Protein AF-A0A1E7LCH9-F1 (afdb_monomer_lite)

Sequence (111 aa):
MFNAGTGVTLRAWRVHLSAAVLSFVGFLLTGAGLTTALTAAASSAAVVLVCRSVLGAVAVLAVAVPRVPSGRIRTAIRDRELRTAFLPQRDPDAAGRPRPRAPGRRVATAA

Organism: NCBI:txid518642

Foldseek 3Di:
DPDPVVVVVVVVVVVVVVVVVVVVLVCCCVPVNDVSSVVVVVVVVVVVVVVVVVVVVVVVVVVVDDDDPPVVVVVVVVVVCVVPVDDPPDPCCPPPNHDDDDPDDDDDDDD

Structure (mmCIF, N/CA/C/O backbone):
data_AF-A0A1E7LCH9-F1
#
_entry.id   AF-A0A1E7LCH9-F1
#
loop_
_atom_site.group_PDB
_atom_site.id
_atom_site.type_symbol
_atom_site.label_atom_id
_atom_site.label_alt_id
_atom_site.label_comp_id
_atom_site.label_asym_id
_atom_site.label_entity_id
_atom_site.label_seq_id
_atom_site.pdbx_PDB_ins_code
_atom_site.Cartn_x
_atom_site.Cartn_y
_atom_site.Cartn_z
_atom_site.occupancy
_atom_site.B_iso_or_equiv
_atom_site.auth_seq_id
_atom_site.auth_comp_id
_atom_site.auth_asym_id
_atom_site.auth_atom_id
_atom_site.pdbx_PDB_model_num
ATOM 1 N N . MET A 1 1 ? 0.874 -20.888 10.000 1.00 43.94 1 MET A N 1
ATOM 2 C CA . MET A 1 1 ? 1.155 -21.489 8.677 1.00 43.94 1 MET A CA 1
ATOM 3 C C . MET A 1 1 ? 1.551 -20.382 7.712 1.00 43.94 1 MET A C 1
ATOM 5 O O . MET A 1 1 ? 0.687 -19.730 7.145 1.00 43.94 1 MET A O 1
ATOM 9 N N . PHE A 1 2 ? 2.851 -20.092 7.614 1.00 52.41 2 PHE A N 1
ATOM 10 C CA . PHE A 1 2 ? 3.386 -19.176 6.604 1.00 52.41 2 PHE A CA 1
ATOM 11 C C . PHE A 1 2 ? 3.363 -19.899 5.255 1.00 52.41 2 PHE A C 1
ATOM 13 O O . PHE A 1 2 ? 3.755 -21.059 5.156 1.00 52.41 2 PHE A O 1
ATOM 20 N N . ASN A 1 3 ? 2.811 -19.237 4.250 1.00 51.19 3 ASN A N 1
ATOM 21 C CA . ASN A 1 3 ? 2.404 -19.851 2.997 1.00 51.19 3 ASN A CA 1
ATOM 22 C C . ASN A 1 3 ? 3.646 -20.150 2.137 1.00 51.19 3 ASN A C 1
ATOM 24 O O . ASN A 1 3 ? 4.207 -19.239 1.537 1.00 51.19 3 ASN A O 1
ATOM 28 N N . ALA A 1 4 ? 4.104 -21.405 2.085 1.00 58.78 4 ALA A N 1
ATOM 29 C CA . ALA A 1 4 ? 5.305 -21.805 1.337 1.00 58.78 4 ALA A CA 1
ATOM 30 C C . ALA A 1 4 ? 5.254 -21.420 -0.161 1.00 58.78 4 ALA A C 1
ATOM 32 O O . ALA A 1 4 ? 6.293 -21.240 -0.796 1.00 58.78 4 ALA A O 1
ATOM 33 N N . GLY A 1 5 ? 4.051 -21.212 -0.712 1.00 58.06 5 GLY A N 1
ATOM 34 C CA . GLY A 1 5 ? 3.845 -20.777 -2.094 1.00 58.06 5 GLY A CA 1
ATOM 35 C C . GLY A 1 5 ? 4.300 -19.345 -2.403 1.00 58.06 5 GLY A C 1
ATOM 36 O O . GLY A 1 5 ? 4.680 -19.074 -3.540 1.00 58.06 5 GLY A O 1
ATOM 37 N N . THR A 1 6 ? 4.337 -18.427 -1.426 1.00 64.81 6 THR A N 1
ATOM 38 C CA . THR A 1 6 ? 4.736 -17.025 -1.685 1.00 64.81 6 THR A CA 1
ATOM 39 C C . THR A 1 6 ? 6.234 -16.875 -1.946 1.00 64.81 6 THR A C 1
ATOM 41 O O . THR A 1 6 ? 6.649 -15.969 -2.664 1.00 64.81 6 THR A O 1
ATOM 44 N N . GLY A 1 7 ? 7.060 -17.777 -1.408 1.00 68.19 7 GLY A N 1
ATOM 45 C CA . GLY A 1 7 ? 8.508 -17.758 -1.628 1.00 68.19 7 GLY A CA 1
ATOM 46 C C . GLY A 1 7 ? 8.896 -18.134 -3.061 1.00 68.19 7 GLY A C 1
ATOM 47 O O . GLY A 1 7 ? 9.787 -17.515 -3.648 1.00 68.19 7 GLY A O 1
ATOM 48 N N . VAL A 1 8 ? 8.203 -19.115 -3.647 1.00 74.94 8 VAL A N 1
ATOM 49 C CA . VAL A 1 8 ? 8.459 -19.589 -5.018 1.00 74.94 8 VAL A CA 1
ATOM 50 C C . VAL A 1 8 ? 8.017 -18.546 -6.045 1.00 74.94 8 VAL A C 1
ATOM 52 O O . VAL A 1 8 ? 8.775 -18.231 -6.964 1.00 74.94 8 VAL A O 1
ATOM 55 N N . THR A 1 9 ? 6.840 -17.943 -5.856 1.00 80.94 9 THR A N 1
ATOM 56 C CA . THR A 1 9 ? 6.324 -16.905 -6.762 1.00 80.94 9 THR A CA 1
ATOM 57 C C . THR A 1 9 ? 7.175 -15.640 -6.729 1.00 80.94 9 THR A C 1
ATOM 59 O O . THR A 1 9 ? 7.482 -15.089 -7.784 1.00 80.94 9 THR A O 1
ATOM 62 N N . LEU A 1 10 ? 7.639 -15.218 -5.548 1.00 82.06 10 LEU A N 1
ATOM 63 C CA . LEU A 1 10 ? 8.524 -14.061 -5.409 1.00 82.06 10 LEU A CA 1
ATOM 64 C C . LEU A 1 10 ? 9.877 -14.295 -6.099 1.00 82.06 10 LEU A C 1
ATOM 66 O O . LEU A 1 10 ? 10.412 -13.393 -6.743 1.00 82.06 10 LEU A O 1
ATOM 70 N N . ARG A 1 11 ? 10.437 -15.508 -5.995 1.00 86.62 11 ARG A N 1
ATOM 71 C CA . ARG A 1 11 ? 11.690 -15.867 -6.674 1.00 86.62 11 ARG A CA 1
ATOM 72 C C . ARG A 1 11 ? 11.524 -15.868 -8.193 1.00 86.62 11 ARG A C 1
ATOM 74 O O . ARG A 1 11 ? 12.375 -15.301 -8.872 1.00 86.62 11 ARG A O 1
ATOM 81 N N . ALA A 1 12 ? 10.435 -16.440 -8.706 1.00 86.00 12 ALA A N 1
ATOM 82 C CA . ALA A 1 12 ? 10.122 -16.420 -10.134 1.00 86.00 12 ALA A CA 1
ATOM 83 C C . ALA A 1 12 ? 9.975 -14.980 -10.650 1.00 86.00 12 ALA A C 1
ATOM 85 O O . ALA A 1 12 ? 10.644 -14.591 -11.605 1.00 86.00 12 ALA A O 1
ATOM 86 N N . TRP A 1 13 ? 9.202 -14.148 -9.948 1.00 86.25 13 TRP A N 1
ATOM 87 C CA . TRP A 1 13 ? 9.048 -12.728 -10.270 1.00 86.25 13 TRP A CA 1
ATOM 88 C C . TRP A 1 13 ? 10.378 -11.981 -10.314 1.00 86.25 13 TRP A C 1
ATOM 90 O O . TRP A 1 13 ? 10.636 -11.239 -11.257 1.00 86.25 13 TRP A O 1
ATOM 100 N N . ARG A 1 14 ? 11.259 -12.203 -9.333 1.00 89.12 14 ARG A N 1
ATOM 101 C CA . ARG A 1 14 ? 12.594 -11.587 -9.321 1.00 89.12 14 ARG A CA 1
ATOM 102 C C . ARG A 1 14 ? 13.418 -11.972 -10.547 1.00 89.12 14 ARG A C 1
ATOM 104 O O . ARG A 1 14 ? 14.069 -11.101 -11.116 1.00 89.12 14 ARG A O 1
ATOM 111 N N . VAL A 1 15 ? 13.373 -13.240 -10.960 1.00 90.94 15 VAL A N 1
ATOM 112 C CA . VAL A 1 15 ? 14.082 -13.714 -12.157 1.00 90.94 15 VAL A CA 1
ATOM 113 C C . VAL A 1 15 ? 13.513 -13.050 -13.412 1.00 90.94 15 VAL A C 1
ATOM 115 O O . VAL A 1 15 ? 14.280 -12.486 -14.190 1.00 90.94 15 VAL A O 1
ATOM 118 N N . HIS A 1 16 ? 12.188 -13.014 -13.572 1.00 90.19 16 HIS A N 1
ATOM 119 C CA . HIS A 1 16 ? 11.550 -12.361 -14.720 1.00 90.19 16 HIS A CA 1
ATOM 120 C C . HIS A 1 16 ? 11.844 -10.859 -14.786 1.00 90.19 16 HIS A C 1
ATOM 122 O O . HIS A 1 16 ? 12.171 -10.351 -15.856 1.00 90.19 16 HIS A O 1
ATOM 128 N N . LEU A 1 17 ? 11.805 -10.157 -13.650 1.00 91.19 17 LEU A N 1
ATOM 129 C CA . LEU A 1 17 ? 12.166 -8.740 -13.584 1.00 91.19 17 LEU A CA 1
ATOM 130 C C . LEU A 1 17 ? 13.638 -8.516 -13.938 1.00 91.19 17 LEU A C 1
ATOM 132 O O . LEU A 1 17 ? 13.945 -7.613 -14.711 1.00 91.19 17 LEU A O 1
ATOM 136 N N . SER A 1 18 ? 14.546 -9.349 -13.422 1.00 88.31 18 SER A N 1
ATOM 137 C CA . SER A 1 18 ? 15.968 -9.242 -13.766 1.00 88.31 18 SER A CA 1
ATOM 138 C C . SER A 1 18 ? 16.223 -9.488 -15.255 1.00 88.31 18 SER A C 1
ATOM 140 O O . SER A 1 18 ? 16.972 -8.735 -15.871 1.00 88.31 18 SER A O 1
ATOM 142 N N . ALA A 1 19 ? 15.542 -10.471 -15.851 1.00 92.19 19 ALA A N 1
ATOM 143 C CA . ALA A 1 19 ? 15.626 -10.747 -17.279 1.00 92.19 19 ALA A CA 1
ATOM 144 C C . ALA A 1 19 ? 15.093 -9.568 -18.108 1.00 92.19 19 ALA A C 1
ATOM 146 O O . ALA A 1 19 ? 15.777 -9.110 -19.016 1.00 92.19 19 ALA A O 1
ATOM 147 N N . ALA A 1 20 ? 13.928 -9.018 -17.748 1.00 92.31 20 ALA A N 1
ATOM 148 C CA . ALA A 1 20 ? 13.342 -7.869 -18.438 1.00 92.31 20 ALA A CA 1
ATOM 149 C C . ALA A 1 20 ? 14.250 -6.628 -18.390 1.00 92.31 20 ALA A C 1
ATOM 151 O O . ALA A 1 20 ? 14.437 -5.965 -19.409 1.00 92.31 20 ALA A O 1
ATOM 152 N N . VAL A 1 21 ? 14.859 -6.336 -17.233 1.00 90.44 21 VAL A N 1
ATOM 153 C CA . VAL A 1 21 ? 15.806 -5.217 -17.087 1.00 90.44 21 VAL A CA 1
ATOM 154 C C . VAL A 1 21 ? 17.050 -5.434 -17.948 1.00 90.44 21 VAL A C 1
ATOM 156 O O . VAL A 1 21 ? 17.462 -4.514 -18.649 1.00 90.44 21 VAL A O 1
ATOM 159 N N . LEU A 1 22 ? 17.627 -6.640 -17.944 1.00 91.44 22 LEU A N 1
ATOM 160 C CA . LEU A 1 22 ? 18.791 -6.961 -18.777 1.00 91.44 22 LEU A CA 1
ATOM 161 C C . LEU A 1 22 ? 18.475 -6.814 -20.272 1.00 91.44 22 LEU A C 1
ATOM 163 O O . LEU A 1 22 ? 19.257 -6.205 -21.002 1.00 91.44 22 LEU A O 1
ATOM 167 N N . SER A 1 23 ? 17.315 -7.303 -20.718 1.00 90.12 23 SER A N 1
ATOM 168 C CA . SER A 1 23 ? 16.861 -7.145 -22.103 1.00 90.12 23 SER A CA 1
ATOM 169 C C . SER A 1 23 ? 16.652 -5.677 -22.481 1.00 90.12 23 SER A C 1
ATOM 171 O O . SER A 1 23 ? 17.054 -5.267 -23.567 1.00 90.12 23 SER A O 1
ATOM 173 N N . PHE A 1 24 ? 16.075 -4.870 -21.588 1.00 87.94 24 PHE A N 1
ATOM 174 C CA . PHE A 1 24 ? 15.862 -3.441 -21.820 1.00 87.94 24 PHE A CA 1
ATOM 175 C C . PHE A 1 24 ? 17.180 -2.659 -21.905 1.00 87.94 24 PHE A C 1
ATOM 177 O O . PHE A 1 24 ? 17.359 -1.848 -22.812 1.00 87.94 24 PHE A O 1
ATOM 184 N N . VAL A 1 25 ? 18.134 -2.937 -21.009 1.00 87.50 25 VAL A N 1
ATOM 185 C CA . VAL A 1 25 ? 19.475 -2.333 -21.064 1.00 87.50 25 VAL A CA 1
ATOM 186 C C . VAL A 1 25 ? 20.184 -2.718 -22.360 1.00 87.50 25 VAL A C 1
ATOM 188 O O . VAL A 1 25 ? 20.736 -1.843 -23.021 1.00 87.50 25 VAL A O 1
ATOM 191 N N . GLY A 1 26 ? 20.124 -3.994 -22.756 1.00 86.00 26 GLY A N 1
ATOM 192 C CA . GLY A 1 26 ? 20.665 -4.458 -24.035 1.00 86.00 26 GLY A CA 1
ATOM 193 C C . GLY A 1 26 ? 20.052 -3.716 -25.223 1.00 86.00 26 GLY A C 1
ATOM 194 O O . GLY A 1 26 ? 20.784 -3.186 -26.053 1.00 86.00 26 GLY A O 1
ATOM 195 N N . PHE A 1 27 ? 18.723 -3.582 -25.254 1.00 89.56 27 PHE A N 1
ATOM 196 C CA . PHE A 1 27 ? 18.010 -2.829 -26.288 1.00 89.56 27 PHE A CA 1
ATOM 197 C C . PHE A 1 27 ? 18.470 -1.367 -26.375 1.00 89.56 27 PHE A C 1
ATOM 199 O O . PHE A 1 27 ? 18.749 -0.878 -27.470 1.00 89.56 27 PHE A O 1
ATOM 206 N N . LEU A 1 28 ? 18.609 -0.675 -25.240 1.00 86.50 28 LEU A N 1
ATOM 207 C CA . LEU A 1 28 ? 19.111 0.703 -25.219 1.00 86.50 28 LEU A CA 1
ATOM 208 C C . LEU A 1 28 ? 20.559 0.796 -25.707 1.00 86.50 28 LEU A C 1
ATOM 210 O O . LEU A 1 28 ? 20.894 1.718 -26.450 1.00 86.50 28 LEU A O 1
ATOM 214 N N . LEU A 1 29 ? 21.406 -0.161 -25.329 1.00 86.94 29 LEU A N 1
ATOM 215 C CA . LEU A 1 29 ? 22.811 -0.173 -25.724 1.00 86.94 29 LEU A CA 1
ATOM 216 C C . LEU A 1 29 ? 22.974 -0.386 -27.234 1.00 86.94 29 LEU A C 1
ATOM 218 O O . LEU A 1 29 ? 23.806 0.276 -27.852 1.00 86.94 29 LEU A O 1
ATOM 222 N N . THR A 1 30 ? 22.162 -1.268 -27.825 1.00 88.06 30 THR A N 1
ATOM 223 C CA . THR A 1 30 ? 22.191 -1.570 -29.263 1.00 88.06 30 THR A CA 1
ATOM 224 C C . THR A 1 30 ? 21.462 -0.518 -30.106 1.00 88.06 30 THR A C 1
ATOM 226 O O . THR A 1 30 ? 21.888 -0.249 -31.224 1.00 88.06 30 THR A O 1
ATOM 229 N N . GLY A 1 31 ? 20.377 0.078 -29.598 1.00 83.62 31 GLY A N 1
ATOM 230 C CA . GLY A 1 31 ? 19.507 0.975 -30.371 1.00 83.62 31 GLY A CA 1
ATOM 231 C C . GLY A 1 31 ? 19.726 2.476 -30.152 1.00 83.62 31 GLY A C 1
ATOM 232 O O . GLY A 1 31 ? 19.506 3.258 -31.071 1.00 83.62 31 GLY A O 1
ATOM 233 N N . ALA A 1 32 ? 20.150 2.896 -28.956 1.00 84.50 32 ALA A N 1
ATOM 234 C CA . ALA A 1 32 ? 20.261 4.311 -28.570 1.00 84.50 32 ALA A CA 1
ATOM 235 C C . ALA A 1 32 ? 21.675 4.731 -28.123 1.00 84.50 32 ALA A C 1
ATOM 237 O O . ALA A 1 32 ? 21.943 5.922 -27.947 1.00 84.50 32 ALA A O 1
ATOM 238 N N . GLY A 1 33 ? 22.575 3.763 -27.938 1.00 87.81 33 GLY A N 1
ATOM 239 C CA . GLY A 1 33 ? 23.972 3.980 -27.576 1.00 87.81 33 GLY A CA 1
ATOM 240 C C . GLY A 1 33 ? 24.227 4.132 -26.072 1.00 87.81 33 GLY A C 1
ATOM 241 O O . GLY A 1 33 ? 23.321 4.227 -25.241 1.00 87.81 33 GLY A O 1
ATOM 242 N N . LEU A 1 34 ? 25.516 4.143 -25.719 1.00 86.19 34 LEU A N 1
ATOM 243 C CA . LEU A 1 34 ? 26.000 4.081 -24.335 1.00 86.19 34 LEU A CA 1
ATOM 244 C C . LEU A 1 34 ? 25.538 5.265 -23.473 1.00 86.19 34 LEU A C 1
ATOM 246 O O . LEU A 1 34 ? 25.149 5.074 -22.323 1.00 86.19 34 LEU A O 1
ATOM 250 N N . THR A 1 35 ? 25.563 6.481 -24.018 1.00 87.06 35 THR A N 1
ATOM 251 C CA . THR A 1 35 ? 25.200 7.705 -23.286 1.00 87.06 35 THR A CA 1
ATOM 252 C C . THR A 1 35 ? 23.736 7.689 -22.857 1.00 87.06 35 THR A C 1
ATOM 254 O O . THR A 1 35 ? 23.441 7.948 -21.692 1.00 87.06 35 THR A O 1
ATOM 257 N N . THR A 1 36 ? 22.833 7.303 -23.759 1.00 86.75 36 THR A N 1
ATOM 258 C CA . THR A 1 36 ? 21.398 7.151 -23.479 1.00 86.75 36 THR A CA 1
ATOM 259 C C . THR A 1 36 ? 21.130 6.046 -22.457 1.00 86.75 36 THR A C 1
ATOM 261 O O . THR A 1 36 ? 20.310 6.211 -21.555 1.00 86.75 36 THR A O 1
ATOM 264 N N . ALA A 1 37 ? 21.846 4.922 -22.551 1.00 87.75 37 ALA A N 1
ATOM 265 C CA . ALA A 1 37 ? 21.720 3.839 -21.579 1.00 87.75 37 ALA A CA 1
ATOM 266 C C . ALA A 1 37 ? 22.153 4.283 -20.167 1.00 87.75 37 ALA A C 1
ATOM 268 O O . ALA A 1 37 ? 21.464 3.994 -19.186 1.00 87.75 37 ALA A O 1
ATOM 269 N N . LEU A 1 38 ? 23.255 5.034 -20.057 1.00 87.50 38 LEU A N 1
ATOM 270 C CA . LEU A 1 38 ? 23.747 5.564 -18.781 1.00 87.50 38 LEU A CA 1
ATOM 271 C C . LEU A 1 38 ? 22.798 6.596 -18.164 1.00 87.50 38 LEU A C 1
ATOM 273 O O . LEU A 1 38 ? 22.541 6.535 -16.962 1.00 87.50 38 LEU A O 1
ATOM 277 N N . THR A 1 39 ? 22.246 7.519 -18.953 1.00 88.94 39 THR A N 1
ATOM 278 C CA . THR A 1 39 ? 21.293 8.518 -18.438 1.00 88.94 39 THR A CA 1
ATOM 279 C C . THR A 1 39 ? 19.981 7.870 -17.989 1.00 88.94 39 THR A C 1
ATOM 281 O O . THR A 1 39 ? 19.451 8.217 -16.928 1.00 88.94 39 THR A O 1
ATOM 284 N N . ALA A 1 40 ? 19.486 6.870 -18.725 1.00 86.19 40 ALA A N 1
ATOM 285 C CA . ALA A 1 40 ? 18.324 6.077 -18.324 1.00 86.19 40 ALA A CA 1
ATOM 286 C C . ALA A 1 40 ? 18.582 5.283 -17.028 1.00 86.19 40 ALA A C 1
ATOM 288 O O . ALA A 1 40 ? 17.728 5.246 -16.138 1.00 86.19 40 ALA A O 1
ATOM 289 N N . ALA A 1 41 ? 19.773 4.697 -16.875 1.00 87.69 41 ALA A N 1
ATOM 290 C CA . ALA A 1 41 ? 20.156 3.996 -15.652 1.00 87.69 41 ALA A CA 1
ATOM 291 C C . ALA A 1 41 ? 20.272 4.952 -14.451 1.00 87.69 41 ALA A C 1
ATOM 293 O O . ALA A 1 41 ? 19.744 4.657 -13.377 1.00 87.69 41 ALA A O 1
ATOM 294 N N . ALA A 1 42 ? 20.908 6.114 -14.632 1.00 87.88 42 ALA A N 1
ATOM 295 C CA . ALA A 1 42 ? 21.089 7.109 -13.577 1.00 87.88 42 ALA A CA 1
ATOM 296 C C . ALA A 1 42 ? 19.752 7.697 -13.095 1.00 87.88 42 ALA A C 1
ATOM 298 O O . ALA A 1 42 ? 19.501 7.767 -11.890 1.00 87.88 42 ALA A O 1
ATOM 299 N N . SER A 1 43 ? 18.865 8.064 -14.025 1.00 86.75 43 SER A N 1
ATOM 300 C CA . SER A 1 43 ? 17.521 8.562 -13.697 1.00 86.75 43 SER A CA 1
ATOM 301 C C . SER A 1 43 ? 16.685 7.503 -12.972 1.00 86.75 43 SER A C 1
ATOM 303 O O . SER A 1 43 ? 16.086 7.793 -11.936 1.00 86.75 43 SER A O 1
ATOM 305 N N . SER A 1 44 ? 16.719 6.253 -13.440 1.00 86.44 44 SER A N 1
ATOM 306 C CA . SER A 1 44 ? 16.031 5.135 -12.783 1.00 86.44 44 SER A CA 1
ATOM 307 C C . SER A 1 44 ? 16.558 4.891 -11.364 1.00 86.44 44 SER A C 1
ATOM 309 O O . SER A 1 44 ? 15.770 4.706 -10.436 1.00 86.44 44 SER A O 1
ATOM 311 N N . ALA A 1 45 ? 17.879 4.940 -11.163 1.00 88.75 45 ALA A N 1
ATOM 312 C CA . ALA A 1 45 ? 18.494 4.785 -9.846 1.00 88.75 45 ALA A CA 1
ATOM 313 C C . ALA A 1 45 ? 18.067 5.897 -8.873 1.00 88.75 45 ALA A C 1
ATOM 315 O O . ALA A 1 45 ? 17.745 5.607 -7.717 1.00 88.75 45 ALA A O 1
ATOM 316 N N . ALA A 1 46 ? 17.999 7.146 -9.342 1.00 89.62 46 ALA A N 1
ATOM 317 C CA . ALA A 1 46 ? 17.525 8.272 -8.541 1.00 89.62 46 ALA A CA 1
ATOM 318 C C . ALA A 1 46 ? 16.063 8.081 -8.101 1.00 89.62 46 ALA A C 1
ATOM 320 O O . ALA A 1 46 ? 15.750 8.235 -6.919 1.00 89.62 46 ALA A O 1
ATOM 321 N N . VAL A 1 47 ? 15.180 7.666 -9.016 1.00 90.81 47 VAL A N 1
ATOM 322 C CA . VAL A 1 47 ? 13.768 7.386 -8.699 1.00 90.81 47 VAL A CA 1
ATOM 323 C C . VAL A 1 47 ? 13.647 6.261 -7.671 1.00 90.81 47 VAL A C 1
ATOM 325 O O . VAL A 1 47 ? 12.930 6.407 -6.681 1.00 90.81 47 VAL A O 1
ATOM 328 N N . VAL A 1 48 ? 14.385 5.161 -7.846 1.00 93.00 48 VAL A N 1
ATOM 329 C CA . VAL A 1 48 ? 14.382 4.044 -6.887 1.00 93.00 48 VAL A CA 1
ATOM 330 C C . VAL A 1 48 ? 14.841 4.504 -5.504 1.00 93.00 48 VAL A C 1
ATOM 332 O O . VAL A 1 48 ? 14.244 4.100 -4.504 1.00 93.00 48 VAL A O 1
ATOM 335 N N . LEU A 1 49 ? 15.865 5.356 -5.425 1.00 93.00 49 LEU A N 1
ATOM 336 C CA . LEU A 1 49 ? 16.354 5.886 -4.155 1.00 93.00 49 LEU A CA 1
ATOM 337 C C . LEU A 1 49 ? 15.280 6.717 -3.438 1.00 93.00 49 LEU A C 1
ATOM 339 O O . LEU A 1 49 ? 15.046 6.503 -2.248 1.00 93.00 49 LEU A O 1
ATOM 343 N N . VAL A 1 50 ? 14.587 7.597 -4.167 1.00 93.00 50 VAL A N 1
ATOM 344 C CA . VAL A 1 50 ? 13.477 8.403 -3.630 1.00 93.00 50 VAL A CA 1
ATOM 345 C C . VAL A 1 50 ? 12.315 7.513 -3.186 1.00 93.00 50 VAL A C 1
ATOM 347 O O . VAL A 1 50 ? 11.804 7.662 -2.079 1.00 93.00 50 VAL A O 1
ATOM 350 N N . CYS A 1 51 ? 11.915 6.528 -3.989 1.00 92.44 51 CYS A N 1
ATOM 351 C CA . CYS A 1 51 ? 10.861 5.598 -3.586 1.00 92.44 51 CYS A CA 1
ATOM 352 C C . CYS A 1 51 ? 11.249 4.817 -2.325 1.00 92.44 51 CYS A C 1
ATOM 354 O O . CYS A 1 51 ? 10.423 4.648 -1.428 1.00 92.44 51 CYS A O 1
ATOM 356 N N . ARG A 1 52 ? 12.505 4.362 -2.217 1.00 92.38 52 ARG A N 1
ATOM 357 C CA . ARG A 1 52 ? 12.988 3.655 -1.023 1.00 92.38 52 ARG A CA 1
ATOM 358 C C . ARG A 1 52 ? 13.035 4.551 0.207 1.00 92.38 52 ARG A C 1
ATOM 360 O O . ARG A 1 52 ? 12.704 4.061 1.284 1.00 92.38 52 ARG A O 1
ATOM 367 N N . SER A 1 53 ? 13.421 5.819 0.074 1.00 91.38 53 SER A N 1
ATOM 368 C CA . SER A 1 53 ? 13.435 6.748 1.208 1.00 91.38 53 SER A CA 1
ATOM 369 C C . SER A 1 53 ? 12.018 7.041 1.700 1.00 91.38 53 SER A C 1
ATOM 371 O O . SER A 1 53 ? 11.770 6.957 2.901 1.00 91.38 53 SER A O 1
ATOM 373 N N . VAL A 1 54 ? 11.068 7.268 0.787 1.00 93.25 54 VAL A N 1
ATOM 374 C CA . VAL A 1 54 ? 9.651 7.475 1.123 1.00 93.25 54 VAL A CA 1
ATOM 375 C C . VAL A 1 54 ? 9.057 6.229 1.776 1.00 93.25 54 VAL A C 1
ATOM 377 O O . VAL A 1 54 ? 8.475 6.324 2.853 1.00 93.25 54 VAL A O 1
ATOM 380 N N . LEU A 1 55 ? 9.245 5.046 1.182 1.00 94.31 55 LEU A N 1
ATOM 381 C CA . LEU A 1 55 ? 8.769 3.787 1.765 1.00 94.31 55 LEU A CA 1
ATOM 382 C C . LEU A 1 55 ? 9.408 3.514 3.131 1.00 94.31 55 LEU A C 1
ATOM 384 O O . LEU A 1 55 ? 8.724 3.053 4.041 1.00 94.31 55 LEU A O 1
ATOM 388 N N . GLY A 1 56 ? 10.697 3.821 3.289 1.00 91.81 56 GLY A N 1
ATOM 389 C CA . GLY A 1 56 ? 11.402 3.723 4.564 1.00 91.81 56 GLY A CA 1
ATOM 390 C C . GLY A 1 56 ? 10.811 4.653 5.622 1.00 91.81 56 GLY A C 1
ATOM 391 O O . GLY A 1 56 ? 10.509 4.203 6.725 1.00 91.81 56 GLY A O 1
ATOM 392 N N . ALA A 1 57 ? 10.567 5.918 5.276 1.00 90.62 57 ALA A N 1
ATOM 393 C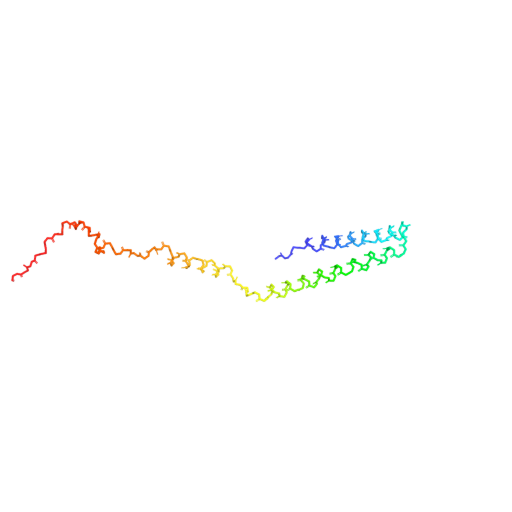 CA . ALA A 1 57 ? 9.929 6.884 6.168 1.00 90.62 57 ALA A CA 1
ATOM 394 C C . ALA A 1 57 ? 8.519 6.429 6.579 1.00 90.62 57 ALA A C 1
ATOM 396 O O . ALA A 1 57 ? 8.192 6.422 7.765 1.00 90.62 57 ALA A O 1
ATOM 397 N N . VAL A 1 58 ? 7.708 5.966 5.622 1.00 91.06 58 VAL A N 1
ATOM 398 C CA . VAL A 1 58 ? 6.367 5.422 5.892 1.00 91.06 58 VAL A CA 1
ATOM 399 C C . VAL A 1 58 ? 6.440 4.190 6.794 1.00 91.06 58 VAL A C 1
ATOM 401 O O . VAL A 1 58 ? 5.642 4.071 7.720 1.00 91.06 58 VAL A O 1
ATOM 404 N N . ALA A 1 59 ? 7.399 3.288 6.573 1.00 90.44 59 ALA A N 1
ATOM 405 C CA .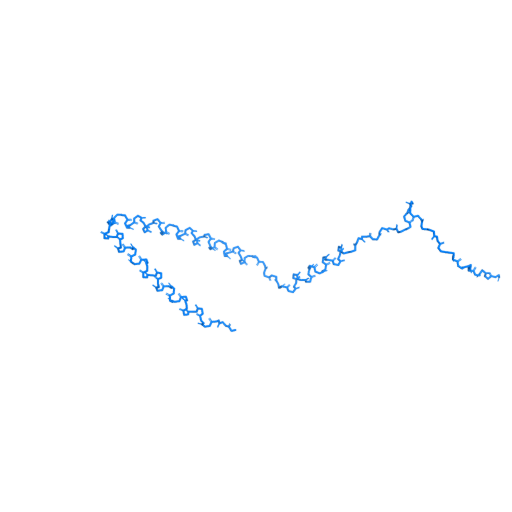 ALA A 1 59 ? 7.578 2.107 7.413 1.00 90.44 59 ALA A CA 1
ATOM 406 C C . ALA A 1 59 ? 7.953 2.481 8.856 1.00 90.44 59 ALA A C 1
ATOM 408 O O . ALA A 1 59 ? 7.403 1.905 9.794 1.00 90.44 59 ALA A O 1
ATOM 409 N N . VAL A 1 60 ? 8.831 3.471 9.043 1.00 90.38 60 VAL A N 1
ATOM 410 C CA . VAL A 1 60 ? 9.174 3.998 10.373 1.00 90.38 60 VAL A CA 1
ATOM 411 C C . VAL A 1 60 ? 7.936 4.579 11.056 1.00 90.38 60 VAL A C 1
ATOM 413 O O . VAL A 1 60 ? 7.644 4.216 12.196 1.00 90.38 60 VAL A O 1
ATOM 416 N N . LEU A 1 61 ? 7.158 5.407 10.349 1.00 87.31 61 LEU A N 1
ATOM 417 C CA . LEU A 1 61 ? 5.899 5.943 10.876 1.00 87.31 61 LEU A CA 1
ATOM 418 C C . LEU A 1 61 ? 4.905 4.829 11.231 1.00 87.31 61 LEU A C 1
ATOM 420 O O . LEU A 1 61 ? 4.268 4.886 12.278 1.00 87.31 61 LEU A O 1
ATOM 424 N N . ALA A 1 62 ? 4.789 3.795 10.398 1.00 84.12 62 ALA A N 1
ATOM 425 C CA . ALA A 1 62 ? 3.875 2.679 10.629 1.00 84.12 62 ALA A CA 1
ATOM 426 C C . ALA A 1 62 ? 4.242 1.862 11.879 1.00 84.12 62 ALA A C 1
ATOM 428 O O . ALA A 1 62 ? 3.356 1.344 12.559 1.00 84.12 62 ALA A O 1
ATOM 429 N N . VAL A 1 63 ? 5.534 1.749 12.200 1.00 84.31 63 VAL A N 1
ATOM 430 C CA . VAL A 1 63 ? 6.004 1.087 13.428 1.00 84.31 63 VAL A CA 1
ATOM 431 C C . VAL A 1 63 ? 5.800 1.972 14.660 1.00 84.31 63 VAL A C 1
ATOM 433 O O . VAL A 1 63 ? 5.571 1.444 15.747 1.00 84.31 63 VAL A O 1
ATOM 436 N N . ALA A 1 64 ? 5.823 3.298 14.499 1.00 82.88 64 ALA A N 1
ATOM 437 C CA . ALA A 1 64 ? 5.577 4.241 15.589 1.00 82.88 64 ALA A CA 1
ATOM 438 C C . ALA A 1 64 ? 4.118 4.233 16.089 1.00 82.88 64 ALA A C 1
ATOM 440 O O . ALA A 1 64 ? 3.850 4.685 17.202 1.00 82.88 64 ALA A O 1
ATOM 441 N N . VAL A 1 65 ? 3.167 3.707 15.306 1.00 81.75 65 VAL A N 1
ATOM 442 C CA . VAL A 1 65 ? 1.764 3.597 15.727 1.00 81.75 65 VAL A CA 1
ATOM 443 C C . VAL A 1 65 ? 1.597 2.441 16.726 1.00 81.75 65 VAL A C 1
ATOM 445 O O . VAL A 1 65 ? 1.921 1.294 16.398 1.00 81.75 65 VAL A O 1
ATOM 448 N N . PRO A 1 66 ? 1.033 2.683 17.928 1.00 80.25 66 PRO A N 1
ATOM 449 C CA . PRO A 1 66 ? 0.757 1.622 18.888 1.00 80.25 66 PRO A CA 1
ATOM 450 C C . PRO A 1 66 ? -0.148 0.545 18.285 1.00 80.25 66 PRO A C 1
ATOM 452 O O . PRO A 1 66 ? -1.256 0.823 17.819 1.00 80.25 66 PRO A O 1
ATOM 455 N N . ARG A 1 67 ? 0.294 -0.714 18.326 1.00 82.44 67 ARG A N 1
ATOM 456 C CA . ARG A 1 67 ? -0.528 -1.845 17.880 1.00 82.44 67 ARG A CA 1
ATOM 457 C C . ARG A 1 67 ? -1.605 -2.137 18.917 1.00 82.44 67 ARG A C 1
ATOM 459 O O . ARG A 1 67 ? -1.358 -2.815 19.912 1.00 82.44 67 ARG A O 1
ATOM 466 N N . VAL A 1 68 ? -2.808 -1.621 18.684 1.00 85.19 68 VAL A N 1
ATOM 467 C CA . VAL A 1 68 ? -3.963 -1.884 19.547 1.00 85.19 68 VAL A CA 1
ATOM 468 C C . VAL A 1 68 ? -4.623 -3.208 19.137 1.00 85.19 68 VAL A C 1
ATOM 470 O O . VAL A 1 68 ? -4.990 -3.363 17.971 1.00 85.19 68 VAL A O 1
ATOM 473 N N . PRO A 1 69 ? -4.814 -4.170 20.062 1.00 88.12 69 PRO A N 1
ATOM 474 C CA . PRO A 1 69 ? -5.552 -5.395 19.770 1.00 88.12 69 PRO A 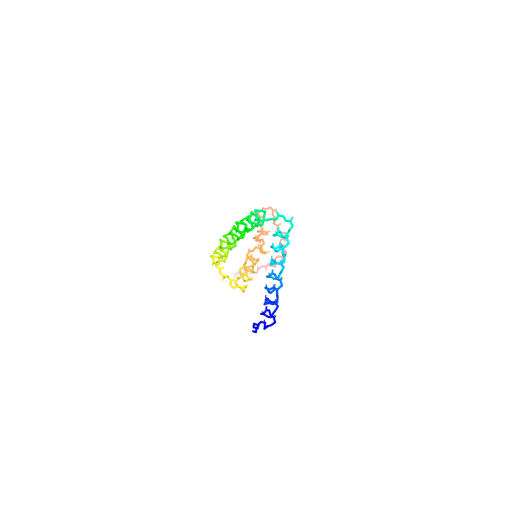CA 1
ATOM 475 C C . PRO A 1 69 ? -6.966 -5.083 19.270 1.00 88.12 69 PRO A C 1
ATOM 477 O O . PRO A 1 69 ? -7.669 -4.262 19.862 1.00 88.12 69 PRO A O 1
ATOM 480 N N . SER A 1 70 ? -7.421 -5.783 18.229 1.00 85.56 70 SER A N 1
ATOM 481 C CA . SER A 1 70 ? -8.746 -5.569 17.623 1.00 85.56 70 SER A CA 1
ATOM 482 C C . SER A 1 70 ? -9.896 -5.713 18.626 1.00 85.56 70 SER A C 1
ATOM 484 O O . SER A 1 70 ? -10.892 -4.996 18.530 1.00 85.56 70 SER A O 1
ATOM 486 N N . GLY A 1 71 ? -9.737 -6.573 19.638 1.00 91.19 71 GLY A N 1
ATOM 487 C CA . GLY A 1 71 ? -10.677 -6.696 20.751 1.00 91.19 71 GLY A CA 1
ATOM 488 C C . GLY A 1 71 ? -10.848 -5.393 21.535 1.00 91.19 71 GLY A C 1
ATOM 489 O O . GLY A 1 71 ? -11.979 -5.007 21.805 1.00 91.19 71 GLY A O 1
ATOM 490 N N . ARG A 1 72 ? -9.756 -4.663 21.812 1.00 89.12 72 ARG A N 1
ATOM 491 C CA . ARG A 1 72 ? -9.804 -3.380 22.536 1.00 89.12 72 ARG A CA 1
ATOM 492 C C . ARG A 1 72 ? -10.498 -2.293 21.714 1.00 89.12 72 ARG A C 1
ATOM 494 O O . ARG A 1 72 ? -11.201 -1.457 22.266 1.00 89.12 72 ARG A O 1
ATOM 501 N N . ILE A 1 73 ? -10.326 -2.319 20.392 1.00 91.31 73 ILE A N 1
ATOM 502 C CA . ILE A 1 73 ? -11.025 -1.398 19.486 1.00 91.31 73 ILE A CA 1
ATOM 503 C C . ILE A 1 73 ? -12.531 -1.673 19.540 1.00 91.31 73 ILE A C 1
ATOM 505 O O . ILE A 1 73 ? -13.317 -0.753 19.741 1.00 91.31 73 ILE A O 1
ATOM 509 N N . ARG A 1 74 ? -12.937 -2.944 19.431 1.00 92.31 74 ARG A N 1
ATOM 510 C CA . ARG A 1 74 ? -14.353 -3.338 19.495 1.00 92.31 74 ARG A CA 1
ATOM 511 C C . ARG A 1 74 ? -14.988 -2.992 20.837 1.00 92.31 74 ARG A C 1
ATOM 513 O O . ARG A 1 74 ? -16.103 -2.484 20.849 1.00 92.31 74 ARG A O 1
ATOM 520 N N . THR A 1 75 ? -14.290 -3.225 21.950 1.00 94.06 75 THR A N 1
ATOM 521 C CA . THR A 1 75 ? -14.813 -2.863 23.273 1.00 94.06 75 THR A CA 1
ATOM 522 C C . THR A 1 75 ? -14.900 -1.354 23.447 1.00 94.06 75 THR A C 1
ATOM 524 O O . THR A 1 75 ? -15.919 -0.882 23.930 1.00 94.06 75 THR A O 1
ATOM 527 N N . ALA A 1 76 ? -13.904 -0.585 22.996 1.00 92.69 76 ALA A N 1
ATOM 528 C CA . ALA A 1 76 ? -13.950 0.876 23.048 1.00 92.69 76 ALA A CA 1
ATOM 529 C C . ALA A 1 76 ? -15.095 1.452 22.199 1.00 92.69 76 ALA A C 1
ATOM 531 O O . ALA A 1 76 ? -15.776 2.379 22.636 1.00 92.69 76 ALA A O 1
ATOM 532 N N . ILE A 1 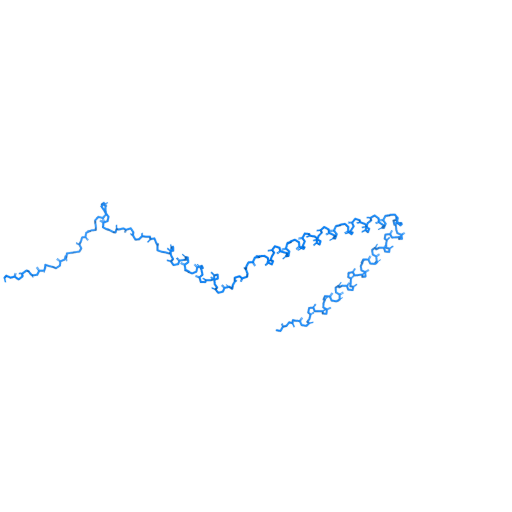77 ? -15.346 0.883 21.013 1.00 93.75 77 ILE A N 1
ATOM 533 C CA . ILE A 1 77 ? -16.499 1.248 20.180 1.00 93.75 77 ILE A CA 1
ATOM 534 C C . ILE A 1 77 ? -17.794 0.914 20.917 1.00 93.75 77 ILE A C 1
ATOM 536 O O . ILE A 1 77 ? -18.649 1.785 21.046 1.00 93.75 77 ILE A O 1
ATOM 540 N N . ARG A 1 78 ? -17.918 -0.301 21.462 1.00 94.06 78 ARG A N 1
ATOM 541 C CA . ARG A 1 78 ? -19.132 -0.725 22.166 1.00 94.06 78 ARG A CA 1
ATOM 542 C C . ARG A 1 78 ? -19.414 0.116 23.410 1.00 94.06 78 ARG A C 1
ATOM 544 O O . ARG A 1 78 ? -20.557 0.462 23.675 1.00 94.06 78 ARG A O 1
ATOM 551 N N . ASP A 1 79 ? -18.374 0.477 24.146 1.00 93.69 79 ASP A N 1
ATOM 552 C CA . ASP A 1 79 ? -18.455 1.332 25.330 1.00 93.69 79 ASP A CA 1
ATOM 553 C C . ASP A 1 79 ? -18.823 2.782 24.965 1.00 93.69 79 ASP A C 1
ATOM 555 O O . ASP A 1 79 ? -19.606 3.437 25.655 1.00 93.69 79 ASP A O 1
ATOM 559 N N . ARG A 1 80 ? -18.321 3.291 23.832 1.00 90.81 80 ARG A N 1
ATOM 560 C CA . ARG A 1 80 ? -18.747 4.587 23.286 1.00 90.81 80 ARG A CA 1
ATOM 561 C C . ARG A 1 80 ? -20.209 4.553 22.850 1.00 90.81 80 ARG A C 1
ATOM 563 O O . ARG A 1 80 ? -20.944 5.468 23.203 1.00 90.81 80 ARG A O 1
ATOM 570 N N . GLU A 1 81 ? -20.623 3.504 22.141 1.00 93.25 81 GLU A N 1
ATOM 571 C CA . GLU A 1 81 ? -22.018 3.289 21.751 1.00 93.25 81 GLU A CA 1
ATOM 572 C C . GLU A 1 81 ? -22.926 3.301 22.976 1.00 93.25 81 GLU A C 1
ATOM 574 O O . GLU A 1 81 ? -23.876 4.067 22.989 1.00 93.25 81 GLU A O 1
ATOM 579 N N . LEU A 1 82 ? -22.618 2.540 24.029 1.00 88.19 82 LEU A N 1
ATOM 580 C CA . LEU A 1 82 ? -23.436 2.510 25.248 1.00 88.19 82 LEU A CA 1
ATOM 581 C C . LEU A 1 82 ? -23.535 3.881 25.929 1.00 88.19 82 LEU A C 1
ATOM 583 O O . LEU A 1 82 ? -24.612 4.256 26.391 1.00 88.19 82 LEU A O 1
ATOM 587 N N . ARG A 1 83 ? -22.441 4.651 25.952 1.00 84.50 83 ARG A N 1
ATOM 588 C CA . ARG A 1 83 ? -22.422 5.996 26.548 1.00 84.50 83 ARG A CA 1
ATOM 589 C C . ARG A 1 83 ? -23.218 7.033 25.760 1.00 84.50 83 ARG A C 1
ATOM 591 O O . ARG A 1 83 ? -23.678 7.999 26.357 1.00 84.50 83 ARG A O 1
ATOM 598 N N . THR A 1 84 ? -23.384 6.849 24.451 1.00 86.06 84 THR A N 1
ATOM 599 C CA . THR A 1 84 ? -24.118 7.792 23.588 1.00 86.06 84 THR A CA 1
ATOM 600 C C . THR A 1 84 ? -25.460 7.262 23.087 1.00 86.06 84 THR A C 1
ATOM 602 O O . THR A 1 84 ? -26.215 8.015 22.480 1.00 86.06 84 THR A O 1
ATOM 605 N N . ALA A 1 85 ? -25.760 5.978 23.297 1.00 82.62 85 ALA A N 1
ATOM 606 C CA . ALA A 1 85 ? -26.993 5.332 22.843 1.00 82.62 85 ALA A CA 1
ATOM 607 C C . ALA A 1 85 ? -28.221 5.879 23.570 1.00 82.62 85 ALA A C 1
ATOM 609 O O . ALA A 1 85 ? -29.312 5.921 23.004 1.00 82.62 85 ALA A O 1
ATOM 610 N N . PHE A 1 86 ? -28.039 6.319 24.812 1.00 74.06 86 PHE A N 1
ATOM 611 C CA . PHE A 1 86 ? -29.080 6.980 25.573 1.00 74.06 86 PHE A CA 1
ATOM 612 C C . PHE A 1 86 ? -28.902 8.487 25.436 1.00 74.06 86 PHE A C 1
ATOM 614 O O . PHE A 1 86 ? -27.889 9.046 25.858 1.00 74.06 86 PHE A O 1
ATOM 621 N N . LEU A 1 87 ? -29.909 9.165 24.878 1.00 75.50 87 LEU A N 1
ATOM 622 C CA . LEU A 1 87 ? -30.054 10.586 25.169 1.00 75.50 87 LEU A CA 1
ATOM 623 C C . LEU A 1 87 ? -30.187 10.721 26.695 1.00 75.50 87 LEU A C 1
ATOM 625 O O . LEU A 1 87 ? -30.924 9.924 27.287 1.00 75.50 87 LEU A O 1
ATOM 629 N N . PRO A 1 88 ? -29.543 11.715 27.335 1.00 73.00 88 PRO A N 1
ATOM 630 C CA . PRO A 1 88 ? -29.860 12.065 28.711 1.00 73.00 88 PRO A CA 1
ATOM 631 C C . PRO A 1 88 ? -31.376 12.165 28.829 1.00 73.00 88 PRO A C 1
ATOM 633 O O . PRO A 1 88 ? -32.013 12.863 28.032 1.00 73.00 88 PRO A O 1
ATOM 636 N N . GLN A 1 89 ? -31.950 11.397 29.752 1.00 70.69 89 GLN A N 1
ATOM 637 C CA . GLN A 1 89 ? -33.390 11.329 29.924 1.00 70.69 89 GLN A CA 1
ATOM 638 C C . GLN A 1 89 ? -33.884 12.755 30.189 1.00 70.69 89 GLN A C 1
ATOM 640 O O . GLN A 1 89 ? -33.594 13.333 31.233 1.00 70.69 89 GLN A O 1
ATOM 645 N N . ARG A 1 90 ? -34.561 13.361 29.201 1.00 62.12 90 ARG A N 1
ATOM 646 C CA . ARG A 1 90 ? -35.233 14.648 29.393 1.00 62.12 90 ARG A CA 1
ATOM 647 C C . ARG A 1 90 ? -36.263 14.416 30.476 1.00 62.12 90 ARG A C 1
ATOM 649 O O . ARG A 1 90 ? -37.119 13.552 30.287 1.00 62.12 90 ARG A O 1
ATOM 656 N N . ASP A 1 91 ? -36.126 15.151 31.574 1.00 68.25 91 ASP A N 1
ATOM 657 C CA . ASP A 1 91 ? -37.016 15.055 32.720 1.00 68.25 91 ASP A CA 1
ATOM 658 C C . ASP A 1 91 ? -38.471 15.071 32.217 1.00 68.25 91 ASP A C 1
ATOM 660 O O . ASP A 1 91 ? -38.917 16.074 31.645 1.00 68.25 91 ASP A O 1
ATOM 664 N N . PRO A 1 92 ? -39.186 13.932 32.310 1.00 65.31 92 PRO A N 1
ATOM 665 C CA . PRO A 1 92 ? -40.551 13.837 31.823 1.00 65.31 92 PRO A CA 1
ATOM 666 C C . PRO A 1 92 ? -41.499 14.727 32.630 1.00 65.31 92 PRO A C 1
ATOM 668 O O . PRO A 1 92 ? -42.598 14.982 32.140 1.00 65.31 92 PRO A O 1
ATOM 671 N N . ASP A 1 93 ? -41.060 15.202 33.799 1.00 66.12 93 ASP A N 1
ATOM 672 C CA . ASP A 1 93 ? -41.767 16.111 34.693 1.00 66.12 93 ASP A CA 1
ATOM 673 C C . ASP A 1 93 ? -41.198 17.544 34.644 1.00 66.12 93 ASP A C 1
ATOM 675 O O . ASP A 1 93 ? -41.599 18.394 35.444 1.00 66.12 93 ASP A O 1
ATOM 679 N N . ALA A 1 94 ? -40.317 17.846 33.677 1.00 72.50 94 ALA A N 1
ATOM 680 C CA . ALA A 1 94 ? -39.791 19.192 33.478 1.00 72.50 94 ALA A CA 1
ATOM 681 C C . ALA A 1 94 ? -40.937 20.208 33.359 1.00 72.50 94 ALA A C 1
ATOM 683 O O . ALA A 1 94 ? -41.948 19.962 32.687 1.00 72.50 94 ALA A O 1
ATOM 684 N N . ALA A 1 95 ? -40.759 21.378 33.980 1.00 66.31 95 ALA A N 1
ATOM 685 C CA . ALA A 1 95 ? -41.729 22.466 33.932 1.00 66.31 95 ALA A CA 1
ATOM 686 C C . ALA A 1 95 ? -42.138 22.758 32.472 1.00 66.31 95 ALA A C 1
ATOM 688 O O . ALA A 1 95 ? -41.299 23.047 31.622 1.00 66.31 95 ALA A O 1
ATOM 689 N N . GLY A 1 96 ? -43.434 22.624 32.168 1.00 72.25 96 GLY A N 1
ATOM 690 C CA . GLY A 1 96 ? -43.984 22.766 30.811 1.00 72.25 96 GLY A CA 1
ATOM 691 C C . GLY A 1 96 ? -44.307 21.452 30.084 1.00 72.25 96 GLY A C 1
ATOM 692 O O . GLY A 1 96 ? -44.909 21.498 29.012 1.00 72.25 96 GLY A O 1
ATOM 693 N N . ARG A 1 97 ? -43.981 20.284 30.658 1.00 65.19 97 ARG A N 1
ATOM 694 C CA . ARG A 1 97 ? -44.467 18.967 30.195 1.00 65.19 97 ARG A CA 1
ATOM 695 C C . ARG A 1 97 ? -45.093 18.086 31.298 1.00 65.19 97 ARG A C 1
ATOM 697 O O . ARG A 1 97 ? -44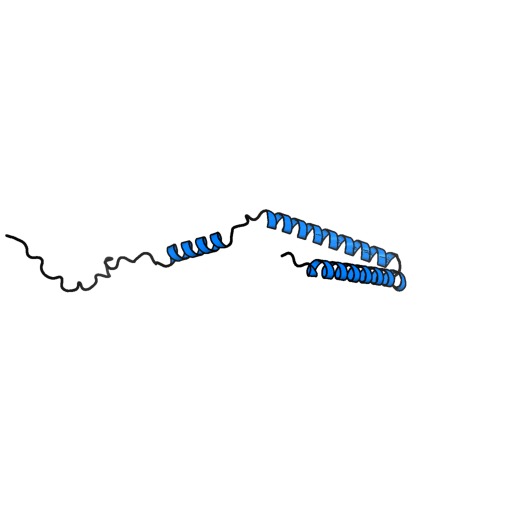.870 16.878 31.278 1.00 65.19 97 ARG A O 1
ATOM 704 N N . PRO A 1 98 ? -45.897 18.617 32.242 1.00 67.69 98 PRO A N 1
ATOM 705 C CA . PRO A 1 98 ? -46.538 17.776 33.249 1.00 67.69 98 PRO A CA 1
ATOM 706 C C . PRO A 1 98 ? -47.466 16.756 32.578 1.00 67.69 98 PRO A C 1
ATOM 708 O O . PRO A 1 98 ? -48.387 17.115 31.839 1.00 67.69 98 PRO A O 1
ATOM 711 N N . ARG A 1 99 ? -47.217 15.467 32.821 1.00 64.56 99 ARG A N 1
ATOM 712 C CA . ARG A 1 99 ? -48.102 14.406 32.334 1.00 64.56 99 ARG A CA 1
ATOM 713 C C . ARG A 1 99 ? -49.407 14.398 33.137 1.00 64.56 99 ARG A C 1
ATOM 715 O O . ARG A 1 99 ? -49.376 14.646 34.345 1.00 64.56 99 ARG A O 1
ATOM 722 N N . PRO A 1 100 ? -50.545 14.033 32.519 1.00 70.56 100 PRO A N 1
ATOM 723 C CA . PRO A 1 100 ? -51.726 13.633 33.270 1.00 70.56 100 PRO A CA 1
ATOM 724 C C . PRO A 1 100 ? -51.332 12.483 34.205 1.00 70.56 100 PRO A C 1
ATOM 726 O O . PRO A 1 100 ? -50.945 11.407 33.744 1.00 70.56 100 PRO A O 1
ATOM 729 N N . ARG A 1 101 ? -51.359 12.715 35.522 1.00 66.56 101 ARG A N 1
ATOM 730 C CA . ARG A 1 101 ? -51.093 11.659 36.504 1.00 66.56 101 ARG A CA 1
ATOM 731 C C . ARG A 1 101 ? -52.228 10.644 36.396 1.00 66.56 101 ARG A C 1
ATOM 733 O O . ARG A 1 101 ? -53.391 11.020 36.532 1.00 66.56 101 ARG A O 1
ATOM 740 N N . ALA A 1 102 ? -51.902 9.373 36.151 1.00 66.06 102 ALA A N 1
ATOM 741 C CA . ALA A 1 102 ? -52.881 8.302 36.300 1.00 66.06 102 ALA A CA 1
ATOM 742 C C . ALA A 1 102 ? -53.510 8.416 37.705 1.00 66.06 102 ALA A C 1
ATOM 744 O O . ALA A 1 102 ? -52.770 8.712 38.649 1.00 66.06 102 ALA A O 1
ATOM 745 N N . PRO A 1 103 ? -54.835 8.236 37.869 1.00 66.69 103 PRO A N 1
ATOM 746 C CA . PRO A 1 103 ? -55.489 8.374 39.167 1.00 66.69 103 PRO A CA 1
ATOM 747 C C . PRO A 1 103 ? -54.826 7.457 40.206 1.00 66.69 103 PRO A C 1
ATOM 749 O O . PRO A 1 103 ? -54.992 6.240 40.186 1.00 66.69 103 PRO A O 1
ATOM 752 N N . GLY A 1 104 ? -54.022 8.044 41.094 1.00 65.25 104 GLY A N 1
ATOM 753 C CA . GLY A 1 104 ? -53.333 7.325 42.157 1.00 65.25 104 GLY A CA 1
ATOM 754 C C . GLY A 1 104 ? -54.319 6.981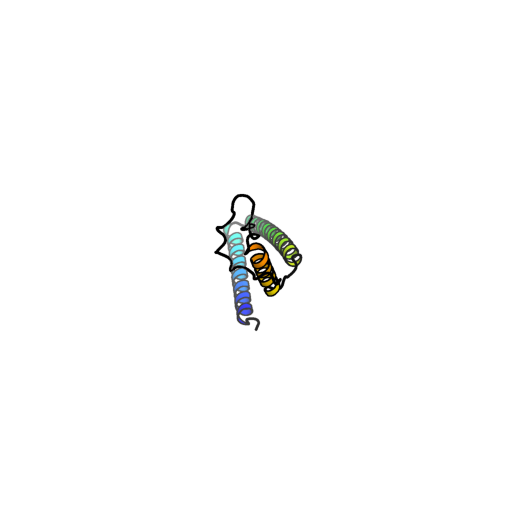 43.267 1.00 65.25 104 GLY A C 1
ATOM 755 O O . GLY A 1 104 ? -54.942 7.868 43.849 1.00 65.25 104 GLY A O 1
ATOM 756 N N . ARG A 1 105 ? -54.474 5.685 43.539 1.00 63.94 105 ARG A N 1
ATOM 757 C CA . ARG A 1 105 ? -55.243 5.118 44.656 1.00 63.94 105 ARG A CA 1
ATOM 758 C C . ARG A 1 105 ? -54.957 5.890 45.955 1.00 63.94 105 ARG A C 1
ATOM 760 O O . ARG A 1 105 ? -53.798 6.067 46.320 1.00 63.94 105 ARG A O 1
ATOM 767 N N . ARG A 1 106 ? -56.014 6.338 46.647 1.00 65.94 106 ARG A N 1
ATOM 768 C CA . ARG A 1 106 ? -55.905 7.059 47.928 1.00 65.94 106 ARG A CA 1
ATOM 769 C C . ARG A 1 106 ? -55.162 6.193 48.950 1.00 65.94 106 ARG A C 1
ATOM 771 O O . ARG A 1 106 ? -55.542 5.045 49.173 1.00 65.94 106 ARG A O 1
ATOM 778 N N . VAL A 1 107 ? -54.117 6.751 49.553 1.00 67.62 107 VAL A N 1
ATOM 779 C CA . VAL A 1 107 ? -53.423 6.154 50.700 1.00 67.62 107 VAL A CA 1
ATOM 780 C C . VAL A 1 107 ? -54.307 6.368 51.929 1.00 67.62 107 VAL A C 1
ATOM 782 O O . VAL A 1 107 ? -54.780 7.480 52.152 1.00 67.62 107 VAL A O 1
ATOM 785 N N . ALA A 1 108 ? -54.587 5.306 52.687 1.00 65.75 108 ALA A N 1
ATOM 786 C CA . ALA A 1 108 ? -55.343 5.408 53.930 1.00 65.75 108 ALA A CA 1
ATOM 787 C C . ALA A 1 108 ? -54.445 6.018 55.014 1.00 65.75 108 ALA A C 1
ATOM 789 O O . ALA A 1 108 ? -53.427 5.430 55.376 1.00 65.75 108 ALA A O 1
ATOM 790 N N . THR A 1 109 ? -54.813 7.194 55.512 1.00 57.91 109 THR A N 1
ATOM 791 C CA . THR A 1 109 ? -54.176 7.793 56.687 1.00 57.91 109 THR A CA 1
ATOM 792 C C . THR A 1 109 ? -54.785 7.147 57.929 1.00 57.91 109 THR A C 1
ATOM 794 O O . THR A 1 109 ? -56.001 7.199 58.107 1.00 57.91 109 THR A O 1
ATOM 797 N N . ALA A 1 110 ? -53.958 6.488 58.745 1.00 60.34 110 ALA A N 1
ATOM 798 C CA . ALA A 1 110 ? -54.374 5.939 60.034 1.00 60.34 110 ALA A CA 1
ATOM 799 C C . ALA A 1 110 ? -54.690 7.077 61.023 1.00 60.34 110 ALA A C 1
ATOM 801 O O . ALA A 1 110 ? -53.998 8.098 61.011 1.00 60.34 110 ALA A O 1
ATOM 802 N N . ALA A 1 111 ? -55.753 6.891 61.811 1.00 54.41 111 ALA A N 1
ATOM 803 C CA . ALA A 1 111 ? -56.212 7.783 62.877 1.00 54.41 111 ALA A CA 1
ATOM 804 C C . ALA A 1 111 ? -55.487 7.507 64.199 1.00 54.41 111 ALA A C 1
ATOM 806 O O . ALA A 1 111 ? -55.102 6.333 64.412 1.00 54.41 111 ALA A O 1
#

Radius of gyration: 36.01 Å; chains: 1; bounding box: 82×45×93 Å

pLDDT: mean 81.34, std 11.93, range [43.94, 94.31]

InterPro domains:
  IPR045635 Protein of unknown function DUF6412 [PF19950] (80-109)

Secondary structure (DSSP, 8-state):
---HHHHHHHHHHHHHHHHHHHHHHHHHHHHT-HHHHHHHHHHHHHHHHHHHHHHHHHHHHHHHS----HHHHHHHHHHHHHHHHSPP---TTSTT---------PPPPP-